Protein AF-A0A231R523-F1 (afdb_monomer_lite)

Foldseek 3Di:
DDDDPPPDDPDPDQDEEEAEPPDPPVCPVVVVVCVVNVHHYDYDYPDHDPCCVRPVPVVVVVVVVVVPDD

Sequence (70 aa):
MKVCDRGVFESDRVLYFLMGEHQMNLRGDLMRILDDGGFRYKIIPDAGHGINHERPGIINEEIVQFLLEE

Structure (mmCIF, N/CA/C/O backbone):
data_AF-A0A231R523-F1
#
_entry.id   AF-A0A231R523-F1
#
loop_
_atom_site.group_PDB
_atom_site.id
_atom_site.type_symbol
_atom_site.label_atom_id
_atom_site.label_alt_id
_atom_site.label_comp_id
_atom_site.label_asym_id
_atom_site.label_entity_id
_atom_site.label_seq_id
_atom_site.pdbx_PDB_ins_code
_atom_site.Cartn_x
_atom_site.Cartn_y
_atom_site.Cartn_z
_atom_site.occupancy
_atom_site.B_iso_or_equiv
_atom_site.auth_seq_id
_atom_site.auth_comp_id
_atom_site.auth_asym_id
_atom_site.auth_atom_id
_atom_site.pdbx_PDB_model_num
ATOM 1 N N . MET A 1 1 ? -4.242 -15.113 24.674 1.00 42.69 1 MET A N 1
ATOM 2 C CA . MET A 1 1 ? -3.635 -16.011 23.670 1.00 42.69 1 MET A CA 1
ATOM 3 C C . MET A 1 1 ? -4.562 -17.204 23.490 1.00 42.69 1 MET A C 1
ATOM 5 O O . MET A 1 1 ? -4.588 -18.067 24.358 1.00 42.69 1 MET A O 1
ATOM 9 N N . LYS A 1 2 ? -5.399 -17.198 22.446 1.00 35.97 2 LYS A N 1
ATOM 10 C CA . LYS A 1 2 ? -6.215 -18.358 22.065 1.00 35.97 2 LYS A CA 1
ATOM 11 C C . LYS A 1 2 ? -5.481 -19.084 20.942 1.00 35.97 2 LYS A C 1
ATOM 13 O O . LYS A 1 2 ? -5.135 -18.471 19.941 1.00 35.97 2 LYS A O 1
ATOM 18 N N . VAL A 1 3 ? -5.188 -20.359 21.159 1.00 39.91 3 VAL A N 1
ATOM 19 C CA . VAL A 1 3 ? -4.673 -21.264 20.130 1.00 39.91 3 VAL A CA 1
ATOM 20 C C . VAL A 1 3 ? -5.892 -21.850 19.423 1.00 39.91 3 VAL A C 1
ATOM 22 O O . VAL A 1 3 ? -6.809 -22.314 20.097 1.00 39.91 3 VAL A O 1
ATOM 25 N N . CYS A 1 4 ? -5.926 -21.782 18.094 1.00 44.59 4 CYS A N 1
ATOM 26 C CA . CYS A 1 4 ? -6.970 -22.381 17.268 1.00 44.59 4 CYS A CA 1
ATOM 27 C C . CYS A 1 4 ? -6.322 -23.485 16.417 1.00 44.59 4 CYS A C 1
ATOM 29 O O . CYS A 1 4 ? -5.272 -23.257 15.815 1.00 44.59 4 CYS A O 1
ATOM 31 N N . ASP A 1 5 ? -6.934 -24.672 16.372 1.00 50.47 5 ASP A N 1
ATOM 32 C CA . ASP A 1 5 ? -6.387 -25.944 15.850 1.00 50.47 5 ASP A CA 1
ATOM 33 C C . ASP A 1 5 ? -6.121 -25.990 14.326 1.00 50.47 5 ASP A C 1
ATOM 35 O O . ASP A 1 5 ? -6.005 -27.055 13.723 1.00 50.47 5 ASP A O 1
ATOM 39 N N . ARG A 1 6 ? -6.015 -24.833 13.667 1.00 50.62 6 ARG A N 1
ATOM 40 C CA . ARG A 1 6 ? -5.787 -24.699 12.224 1.00 50.62 6 ARG A CA 1
ATOM 41 C C . ARG A 1 6 ? -4.664 -23.722 11.888 1.00 50.62 6 ARG A C 1
ATOM 43 O O . ARG A 1 6 ? -4.822 -22.952 10.963 1.00 50.62 6 ARG A O 1
ATOM 50 N N . GLY A 1 7 ? -3.551 -23.704 12.621 1.00 43.81 7 GLY A N 1
ATOM 51 C CA . GLY A 1 7 ? -2.307 -23.031 12.189 1.00 43.81 7 GLY A CA 1
ATOM 52 C C . GLY A 1 7 ? -2.386 -21.531 11.841 1.00 43.81 7 GLY A C 1
ATOM 53 O O . GLY A 1 7 ? -1.395 -20.969 11.386 1.00 43.81 7 GLY A O 1
ATOM 54 N N . VAL A 1 8 ? -3.524 -20.874 12.059 1.00 51.94 8 VAL A N 1
ATOM 55 C CA . VAL A 1 8 ? -3.735 -19.448 11.833 1.00 51.94 8 VAL A CA 1
ATOM 56 C C . VAL A 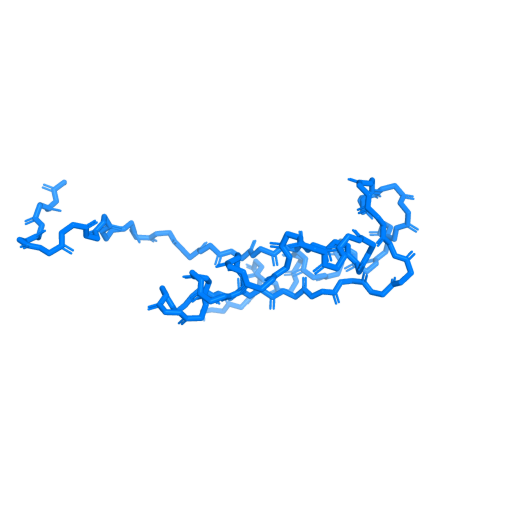1 8 ? -3.713 -18.786 13.199 1.00 51.94 8 VAL A C 1
ATOM 58 O O . VAL A 1 8 ? -4.555 -19.052 14.059 1.00 51.94 8 VAL A O 1
ATOM 61 N N . PHE A 1 9 ? -2.700 -17.952 13.412 1.00 49.56 9 PHE A N 1
ATOM 62 C CA . PHE A 1 9 ? -2.638 -17.062 14.559 1.00 49.56 9 PHE A CA 1
ATOM 63 C C . PHE A 1 9 ? -3.692 -15.976 14.360 1.00 49.56 9 PHE A C 1
ATOM 65 O O . PHE A 1 9 ? -3.511 -15.073 13.549 1.00 49.56 9 PHE A O 1
ATOM 72 N N . GLU A 1 10 ? -4.796 -16.070 15.092 1.00 51.25 10 GLU A N 1
ATOM 73 C CA . GLU A 1 10 ? -5.785 -14.999 15.156 1.00 51.25 10 GLU A CA 1
ATOM 74 C C . GLU A 1 10 ? -5.169 -13.854 15.973 1.00 51.25 10 GLU A C 1
ATOM 76 O O . GLU A 1 10 ? -5.106 -13.884 17.205 1.00 51.25 10 GLU A O 1
ATOM 81 N N . SER A 1 11 ? -4.566 -12.898 15.266 1.00 54.97 11 SER A N 1
ATOM 82 C CA . SER A 1 11 ? -4.147 -11.627 15.841 1.00 54.97 11 SER A CA 1
ATOM 83 C C . SE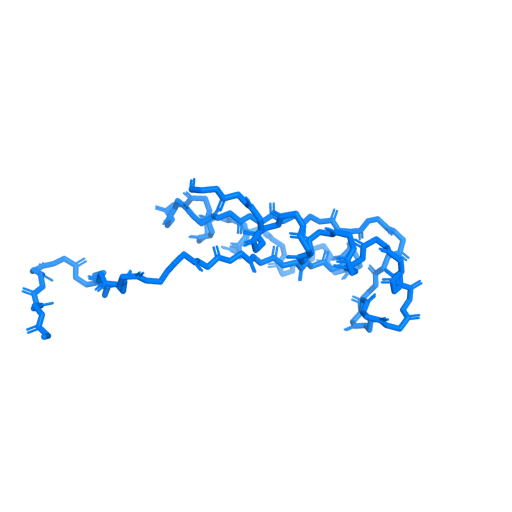R A 1 11 ? -5.343 -10.690 15.780 1.00 54.97 11 SER A C 1
ATOM 85 O O . SER A 1 11 ? -5.882 -10.483 14.700 1.00 54.97 11 SER A O 1
ATOM 87 N N . ASP A 1 12 ? -5.698 -10.047 16.893 1.00 59.12 12 ASP A N 1
ATOM 88 C CA . ASP A 1 12 ? -6.677 -8.944 16.925 1.00 59.12 12 ASP A CA 1
ATOM 89 C C . ASP A 1 12 ? -6.224 -7.709 16.095 1.00 59.12 12 ASP A C 1
ATOM 91 O O . ASP A 1 12 ? -6.762 -6.615 16.242 1.00 59.12 12 ASP A O 1
ATOM 95 N N . ARG A 1 13 ? -5.174 -7.834 15.271 1.00 67.06 13 ARG A N 1
ATOM 96 C CA . ARG A 1 13 ? -4.556 -6.758 14.497 1.00 67.06 13 ARG A CA 1
ATOM 97 C C . ARG A 1 13 ? -4.856 -6.948 13.020 1.00 67.06 13 ARG A C 1
ATOM 99 O O . ARG A 1 13 ? -4.440 -7.936 12.418 1.00 67.06 13 ARG A O 1
ATOM 106 N N . VAL A 1 14 ? -5.504 -5.949 12.433 1.00 82.38 14 VAL A N 1
ATOM 107 C CA . VAL A 1 14 ? -5.663 -5.846 10.983 1.00 82.38 14 VAL A CA 1
ATOM 108 C C . VAL A 1 14 ? -4.294 -5.533 10.372 1.00 82.38 14 VAL A C 1
ATOM 110 O O . VAL A 1 14 ? -3.618 -4.595 10.795 1.00 82.38 14 VAL A O 1
ATOM 113 N N . LEU A 1 15 ? -3.862 -6.340 9.402 1.00 89.31 15 LEU A N 1
ATOM 114 C CA . LEU A 1 15 ? -2.619 -6.129 8.658 1.00 89.31 15 LEU A CA 1
ATOM 115 C C . LEU A 1 15 ? -2.938 -5.639 7.244 1.00 89.31 15 LEU A C 1
ATOM 117 O O . LEU A 1 15 ? -3.788 -6.218 6.564 1.00 89.31 15 LEU A O 1
ATOM 121 N N . TYR A 1 16 ? -2.224 -4.601 6.805 1.00 92.50 16 TYR A N 1
ATOM 122 C CA . TYR A 1 16 ? -2.308 -4.048 5.456 1.00 92.50 16 TYR A CA 1
ATOM 123 C C . TYR A 1 16 ? -0.923 -4.016 4.805 1.00 92.50 16 TYR A C 1
ATOM 125 O O . TYR A 1 16 ? 0.012 -3.424 5.346 1.00 92.50 16 TYR A O 1
ATOM 133 N N . PHE A 1 17 ? -0.782 -4.676 3.654 1.00 92.88 17 PHE A N 1
ATOM 134 C CA . PHE A 1 17 ? 0.494 -4.818 2.950 1.00 92.88 17 PHE A CA 1
ATOM 135 C C . PHE A 1 17 ? 0.576 -3.882 1.736 1.00 92.88 17 PHE A C 1
ATOM 137 O O . PHE A 1 17 ? -0.206 -3.998 0.795 1.00 92.88 17 PHE A O 1
ATOM 144 N N . LEU A 1 18 ? 1.566 -2.990 1.715 1.00 93.12 18 LEU A N 1
ATOM 145 C CA . LEU A 1 18 ? 1.868 -2.125 0.570 1.00 93.12 18 LEU A CA 1
ATOM 146 C C . LEU A 1 18 ? 3.141 -2.612 -0.121 1.00 93.12 18 LEU A C 1
ATOM 148 O O . LEU A 1 18 ? 4.167 -2.802 0.532 1.00 93.12 18 LEU A O 1
ATOM 152 N N . MET A 1 19 ? 3.085 -2.824 -1.435 1.00 91.00 19 MET A N 1
ATOM 153 C CA . MET A 1 19 ? 4.203 -3.371 -2.215 1.00 91.00 19 MET A CA 1
ATOM 154 C C . MET A 1 19 ? 4.410 -2.584 -3.504 1.00 91.00 19 MET A C 1
ATOM 156 O O . MET A 1 19 ? 3.444 -2.144 -4.117 1.00 91.00 19 MET A O 1
ATOM 160 N N . GLY A 1 20 ? 5.659 -2.426 -3.940 1.00 89.94 20 GLY A N 1
ATOM 161 C CA . GLY A 1 20 ? 5.971 -1.836 -5.241 1.00 89.94 20 GLY A CA 1
ATOM 162 C C . GLY A 1 20 ? 5.636 -2.787 -6.390 1.00 89.94 20 GLY A C 1
ATOM 163 O O . GLY A 1 20 ? 5.690 -4.007 -6.243 1.00 89.94 20 GLY A O 1
ATOM 164 N N . GLU A 1 21 ? 5.287 -2.234 -7.546 1.00 86.75 21 GLU A N 1
ATOM 165 C CA . GLU A 1 21 ? 5.054 -2.988 -8.779 1.00 86.75 21 GLU A CA 1
ATOM 166 C C . GLU A 1 21 ? 6.310 -3.714 -9.296 1.00 86.75 21 GLU A C 1
ATOM 168 O O . GLU A 1 21 ? 6.207 -4.769 -9.928 1.00 86.75 21 GLU A O 1
ATOM 173 N N . HIS A 1 22 ? 7.506 -3.185 -9.024 1.00 77.62 22 HIS A N 1
ATOM 174 C CA . HIS A 1 22 ? 8.748 -3.794 -9.484 1.00 77.62 22 HIS A CA 1
ATOM 175 C C . HIS A 1 22 ? 9.062 -5.075 -8.687 1.00 77.62 22 HIS A C 1
ATOM 177 O O . HIS A 1 22 ? 9.197 -5.020 -7.470 1.00 77.62 22 HIS A O 1
ATOM 183 N N . GLN A 1 23 ? 9.241 -6.190 -9.416 1.00 60.88 23 GLN A N 1
ATOM 184 C CA . GLN A 1 23 ? 9.434 -7.600 -9.001 1.00 60.88 23 GLN A CA 1
ATOM 185 C C . GLN A 1 23 ? 8.230 -8.528 -9.279 1.00 60.88 23 GLN A C 1
ATOM 187 O O . GLN A 1 23 ? 7.528 -8.990 -8.385 1.00 60.88 23 GLN A O 1
ATOM 192 N N . MET A 1 24 ? 8.047 -8.889 -10.557 1.00 59.25 24 MET A N 1
ATOM 193 C CA . MET A 1 24 ? 6.993 -9.809 -11.025 1.00 59.25 24 MET A CA 1
ATOM 194 C C . MET A 1 24 ? 7.163 -11.270 -10.559 1.00 59.25 24 MET A C 1
ATOM 196 O O . MET A 1 24 ? 6.170 -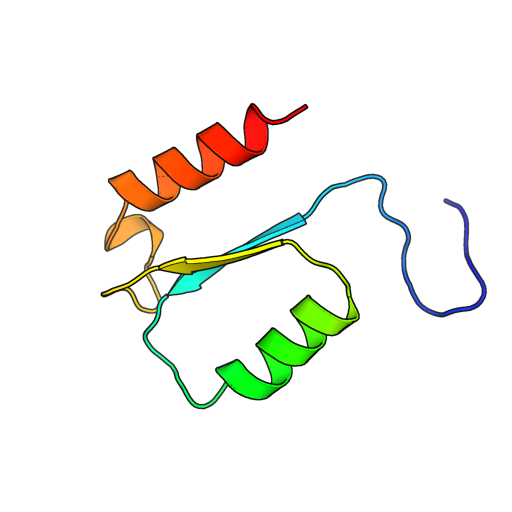11.975 -10.410 1.00 59.25 24 MET A O 1
ATOM 200 N N . ASN A 1 25 ? 8.392 -11.741 -10.308 1.00 59.78 25 ASN A N 1
ATOM 201 C CA . ASN A 1 25 ? 8.649 -13.176 -10.094 1.00 59.78 25 ASN A CA 1
ATOM 202 C C . ASN A 1 25 ? 8.325 -13.672 -8.672 1.00 59.78 25 ASN A C 1
ATOM 204 O O . ASN A 1 25 ? 7.973 -14.832 -8.507 1.00 59.78 25 ASN A O 1
ATOM 208 N N . LEU A 1 26 ? 8.397 -12.804 -7.657 1.00 62.91 26 LEU A N 1
ATOM 209 C CA . LEU A 1 26 ? 7.985 -13.108 -6.274 1.00 62.91 26 LEU A CA 1
ATOM 210 C C . LEU A 1 26 ? 6.484 -12.874 -6.036 1.00 62.91 26 LEU A C 1
ATOM 212 O O . LEU A 1 26 ? 5.953 -13.219 -4.983 1.00 62.91 26 LEU A O 1
ATOM 216 N N . ARG A 1 27 ? 5.794 -12.282 -7.017 1.00 70.56 27 ARG A N 1
ATOM 217 C CA . ARG A 1 27 ? 4.432 -11.774 -6.866 1.00 70.56 27 ARG A CA 1
ATOM 218 C C . ARG A 1 27 ? 3.403 -12.901 -6.771 1.00 70.56 27 ARG A C 1
ATOM 220 O O . ARG A 1 27 ? 2.522 -12.813 -5.934 1.00 70.56 27 ARG A O 1
ATOM 227 N N . GLY A 1 28 ? 3.525 -13.964 -7.568 1.00 80.75 28 GLY A N 1
ATOM 228 C CA . GLY A 1 28 ? 2.498 -15.015 -7.658 1.00 80.75 28 GLY A CA 1
ATOM 229 C C . GLY A 1 28 ? 2.215 -15.728 -6.332 1.00 80.75 28 GLY A C 1
ATOM 230 O O . GLY A 1 28 ? 1.083 -15.712 -5.852 1.00 80.75 28 GLY A O 1
ATOM 231 N N . ASP A 1 29 ? 3.248 -16.304 -5.716 1.00 86.62 29 ASP A N 1
ATOM 232 C CA . ASP A 1 29 ? 3.092 -17.043 -4.457 1.00 86.62 29 ASP A CA 1
ATOM 233 C C . ASP A 1 29 ? 2.724 -16.123 -3.289 1.00 86.62 29 ASP A C 1
ATOM 235 O O . ASP A 1 29 ? 1.888 -16.486 -2.462 1.00 86.62 29 ASP A O 1
ATOM 239 N N . LEU A 1 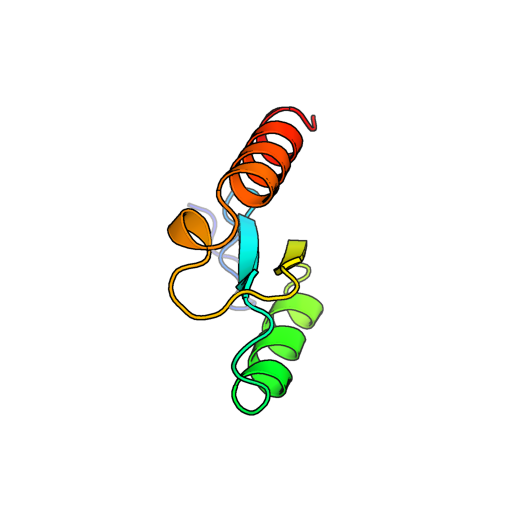30 ? 3.302 -14.918 -3.240 1.00 86.38 30 LEU A N 1
ATOM 240 C CA . LEU A 1 30 ? 2.987 -13.939 -2.205 1.00 86.38 30 LEU A CA 1
ATOM 241 C C . LEU A 1 30 ? 1.539 -13.449 -2.311 1.00 86.38 30 LEU A C 1
ATOM 243 O O . LEU A 1 30 ? 0.846 -13.450 -1.300 1.00 86.38 30 LEU A O 1
ATOM 247 N N . MET A 1 31 ? 1.065 -13.075 -3.509 1.00 87.50 31 MET A N 1
ATOM 248 C CA . MET A 1 31 ? -0.335 -12.670 -3.694 1.00 87.50 31 MET A CA 1
ATOM 249 C C . MET A 1 31 ? -1.268 -13.809 -3.292 1.00 87.50 31 MET A C 1
ATOM 251 O O . MET A 1 31 ? -2.201 -13.566 -2.544 1.00 87.50 31 MET A O 1
ATOM 255 N N . ARG A 1 32 ? -0.966 -15.057 -3.682 1.00 90.25 32 ARG A N 1
ATOM 256 C CA . ARG A 1 32 ? -1.787 -16.208 -3.286 1.00 90.25 32 ARG A CA 1
ATOM 257 C C . ARG A 1 32 ? -1.865 -16.368 -1.769 1.00 90.25 32 ARG A C 1
ATOM 259 O O . ARG A 1 32 ? -2.944 -16.596 -1.249 1.00 90.25 32 ARG A O 1
ATOM 266 N N . ILE A 1 33 ? -0.751 -16.222 -1.050 1.00 90.31 33 ILE A N 1
ATOM 267 C CA . ILE A 1 33 ? -0.749 -16.275 0.422 1.00 90.31 33 ILE A CA 1
ATOM 268 C C . ILE A 1 33 ? -1.590 -15.137 1.017 1.00 90.31 33 ILE A C 1
ATOM 270 O O . ILE A 1 33 ? -2.313 -15.355 1.989 1.00 90.31 33 ILE A O 1
ATOM 274 N N . LEU A 1 34 ? -1.489 -13.929 0.457 1.00 89.88 34 LEU A N 1
ATOM 275 C CA . LEU A 1 34 ? -2.259 -12.776 0.921 1.00 89.88 34 LEU A CA 1
ATOM 276 C C . LEU A 1 34 ? -3.760 -12.958 0.657 1.00 89.88 34 LEU A C 1
ATOM 278 O O . LEU A 1 34 ? -4.558 -12.713 1.559 1.00 89.88 34 LEU A O 1
ATOM 282 N N . ASP A 1 35 ? -4.121 -13.450 -0.527 1.00 89.75 35 ASP A N 1
ATOM 283 C CA . ASP A 1 35 ? -5.494 -13.757 -0.928 1.00 89.75 35 ASP A CA 1
ATOM 284 C C . ASP A 1 35 ? -6.083 -14.891 -0.065 1.00 89.75 35 ASP A C 1
ATOM 286 O O . ASP A 1 35 ? -7.137 -14.715 0.546 1.00 89.75 35 ASP A O 1
ATOM 290 N N . ASP A 1 36 ? -5.384 -16.028 0.056 1.00 91.25 36 ASP A N 1
ATOM 291 C CA . ASP A 1 36 ? -5.810 -17.192 0.854 1.00 91.25 36 ASP A CA 1
ATOM 292 C C . ASP A 1 36 ? -5.933 -16.846 2.349 1.00 91.25 36 ASP A C 1
ATOM 294 O O . ASP A 1 36 ? -6.780 -17.392 3.059 1.00 91.25 36 ASP A O 1
ATOM 298 N N . GLY A 1 37 ? -5.087 -15.932 2.836 1.00 87.44 37 GLY A N 1
ATOM 299 C CA . GLY A 1 37 ? -5.119 -15.417 4.203 1.00 87.44 37 GLY A CA 1
ATOM 300 C C . GLY A 1 37 ? -6.151 -14.312 4.444 1.00 87.44 37 GLY A C 1
ATOM 301 O O . GLY A 1 37 ? -6.307 -13.887 5.588 1.00 87.44 37 GLY A O 1
ATOM 302 N N . GLY A 1 38 ? -6.845 -13.833 3.405 1.00 88.06 38 GLY A N 1
ATOM 303 C CA . GLY A 1 38 ? -7.805 -12.730 3.508 1.00 88.06 38 GLY A CA 1
ATOM 304 C C . GLY A 1 38 ? -7.168 -11.394 3.905 1.00 88.06 38 GLY A C 1
ATOM 305 O O . GLY A 1 38 ? -7.829 -10.542 4.501 1.00 88.06 38 GLY A O 1
ATOM 306 N N . PHE A 1 39 ? -5.878 -11.210 3.621 1.00 89.38 39 PHE A N 1
ATOM 307 C CA . PHE A 1 39 ? -5.154 -9.993 3.960 1.00 89.38 39 PHE A CA 1
ATOM 308 C C . PHE A 1 39 ? -5.476 -8.867 2.983 1.00 89.38 39 PHE A C 1
ATOM 310 O O . PHE A 1 39 ? -5.599 -9.066 1.775 1.00 89.38 39 PHE A O 1
ATOM 317 N N . ARG A 1 40 ? -5.527 -7.638 3.497 1.00 90.75 40 ARG A N 1
ATOM 318 C CA . ARG A 1 40 ? -5.602 -6.446 2.653 1.00 90.75 40 ARG A CA 1
ATOM 319 C C . ARG A 1 40 ? -4.220 -6.142 2.096 1.00 90.75 40 ARG A C 1
ATOM 321 O O . ARG A 1 40 ? -3.235 -6.141 2.837 1.00 90.75 40 ARG A O 1
ATOM 328 N N . TYR A 1 41 ? -4.145 -5.810 0.815 1.00 92.62 41 TYR A N 1
ATOM 329 C CA . TYR A 1 41 ? -2.906 -5.342 0.211 1.00 92.62 41 TYR A CA 1
ATOM 330 C C . TYR A 1 41 ? -3.151 -4.438 -0.991 1.00 92.62 41 TYR A C 1
ATOM 332 O O . TYR A 1 41 ? -4.228 -4.446 -1.586 1.00 92.62 41 TYR A O 1
ATOM 340 N N . LYS A 1 42 ? -2.127 -3.665 -1.357 1.00 92.62 42 LYS A N 1
ATOM 341 C CA . LYS A 1 42 ? -2.125 -2.844 -2.566 1.00 92.62 42 LYS A CA 1
ATOM 342 C C . LYS A 1 42 ? -0.756 -2.836 -3.227 1.00 92.62 42 LYS A C 1
ATOM 344 O O . LYS A 1 42 ? 0.282 -2.783 -2.566 1.00 92.62 42 LYS A O 1
ATOM 349 N N . ILE A 1 43 ? -0.783 -2.873 -4.555 1.00 91.88 43 ILE A N 1
ATOM 350 C CA . ILE A 1 43 ? 0.399 -2.713 -5.396 1.00 91.88 43 ILE A CA 1
ATOM 351 C C . ILE A 1 43 ? 0.494 -1.250 -5.816 1.00 91.88 43 ILE A C 1
ATOM 353 O O . ILE A 1 43 ? -0.459 -0.686 -6.354 1.00 91.88 43 ILE A O 1
ATOM 357 N N . ILE A 1 44 ? 1.641 -0.642 -5.548 1.00 92.88 44 ILE A N 1
ATOM 358 C CA . ILE A 1 44 ? 1.928 0.763 -5.796 1.00 92.88 44 ILE A CA 1
ATOM 359 C C . ILE A 1 44 ? 2.635 0.875 -7.151 1.00 92.88 44 ILE A C 1
ATOM 361 O O . ILE A 1 44 ? 3.733 0.327 -7.301 1.00 92.88 44 ILE A O 1
ATOM 365 N N . PRO A 1 45 ? 2.013 1.546 -8.140 1.00 90.06 45 PRO A N 1
ATOM 366 C CA . PRO A 1 45 ? 2.573 1.665 -9.481 1.00 90.06 45 PRO A CA 1
ATOM 367 C C . PRO A 1 45 ? 3.827 2.541 -9.489 1.00 90.06 45 PRO A C 1
ATOM 369 O O . PRO A 1 45 ? 3.983 3.439 -8.654 1.00 90.06 45 PRO A O 1
ATOM 372 N N . ASP A 1 46 ? 4.707 2.275 -10.454 1.00 90.12 46 ASP A N 1
ATOM 373 C CA . ASP A 1 46 ? 6.001 2.953 -10.631 1.00 90.12 46 ASP A CA 1
ATOM 374 C C . ASP A 1 46 ? 6.839 3.017 -9.336 1.00 90.12 46 ASP A C 1
ATOM 376 O O . ASP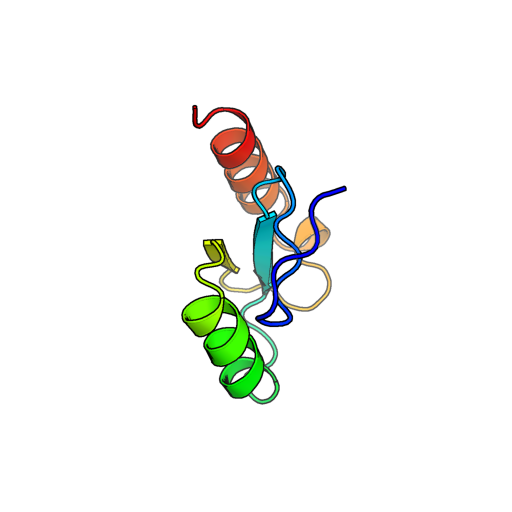 A 1 46 ? 7.467 4.034 -9.032 1.00 90.12 46 ASP A O 1
ATOM 380 N N . ALA A 1 47 ? 6.808 1.942 -8.543 1.00 90.31 47 ALA A N 1
ATOM 381 C CA . ALA A 1 47 ? 7.590 1.806 -7.321 1.00 90.31 47 ALA A CA 1
ATOM 382 C C . ALA A 1 47 ? 8.249 0.421 -7.225 1.00 90.31 47 ALA A C 1
ATOM 384 O O . ALA A 1 47 ? 7.692 -0.579 -7.681 1.00 90.31 47 ALA A O 1
ATOM 385 N N . GLY A 1 48 ? 9.429 0.352 -6.615 1.00 86.19 48 GLY A N 1
ATOM 386 C CA . GLY A 1 48 ? 10.198 -0.862 -6.369 1.00 86.19 48 GLY A CA 1
ATOM 387 C C . GLY A 1 48 ? 10.443 -1.109 -4.887 1.00 86.19 48 GLY A C 1
ATOM 388 O O . GLY A 1 48 ? 9.508 -1.192 -4.095 1.00 86.19 48 GLY A O 1
ATOM 389 N N . HIS A 1 49 ? 11.705 -1.293 -4.499 1.00 83.06 49 HIS A N 1
ATOM 390 C CA . HIS A 1 49 ? 12.055 -1.669 -3.127 1.00 83.06 49 HIS A CA 1
ATOM 391 C C . HIS A 1 49 ? 11.869 -0.534 -2.118 1.00 83.06 49 HIS A C 1
ATOM 393 O O . HIS A 1 49 ? 11.592 -0.790 -0.947 1.00 83.06 49 HIS A O 1
ATOM 399 N N . GLY A 1 50 ? 12.029 0.714 -2.553 1.00 90.81 50 GLY A N 1
ATOM 400 C CA . GLY A 1 50 ? 12.000 1.891 -1.701 1.00 90.81 50 GLY A CA 1
ATOM 401 C C . GLY A 1 50 ? 10.672 2.628 -1.772 1.00 90.81 50 GLY A C 1
ATOM 402 O O . GLY A 1 50 ? 10.691 3.848 -1.897 1.00 90.81 50 GLY A O 1
ATOM 403 N N . ILE A 1 51 ? 9.526 1.938 -1.683 1.00 93.44 51 ILE A N 1
ATOM 404 C CA . ILE A 1 51 ? 8.196 2.542 -1.918 1.00 93.44 51 ILE A CA 1
ATOM 405 C C . ILE A 1 51 ? 7.952 3.844 -1.133 1.00 93.44 51 ILE A C 1
ATOM 407 O O . ILE A 1 51 ? 7.376 4.788 -1.670 1.00 93.44 51 ILE A O 1
ATOM 411 N N . ASN A 1 52 ? 8.462 3.937 0.100 1.00 94.12 52 ASN A N 1
ATOM 412 C CA . ASN A 1 52 ? 8.345 5.127 0.950 1.00 94.12 52 ASN A CA 1
ATOM 413 C C . ASN A 1 52 ? 9.116 6.336 0.400 1.00 94.12 52 ASN A C 1
ATOM 415 O O . ASN A 1 52 ? 8.718 7.473 0.627 1.00 94.12 52 ASN A O 1
ATOM 419 N N . HIS A 1 53 ? 10.226 6.101 -0.299 1.00 94.38 53 HIS A N 1
ATOM 420 C CA . HIS A 1 53 ? 11.042 7.143 -0.924 1.00 94.38 53 HIS A CA 1
ATOM 421 C C . HIS A 1 53 ? 10.581 7.460 -2.347 1.00 94.38 53 HIS A C 1
ATOM 423 O O . HIS A 1 53 ? 10.661 8.607 -2.775 1.00 94.38 53 HIS A O 1
ATOM 429 N N . GLU A 1 54 ? 10.098 6.454 -3.070 1.00 94.81 54 GLU A N 1
ATOM 430 C CA . GLU A 1 54 ? 9.719 6.568 -4.477 1.00 94.81 54 GLU A CA 1
ATOM 431 C C . GLU A 1 54 ? 8.326 7.190 -4.646 1.00 94.81 54 GLU A C 1
ATOM 433 O O . GLU A 1 54 ? 8.123 8.037 -5.515 1.00 94.81 54 GLU A O 1
ATOM 438 N N . ARG A 1 55 ? 7.364 6.819 -3.788 1.00 95.75 55 ARG A N 1
ATOM 439 C CA . ARG A 1 55 ? 5.977 7.318 -3.825 1.00 95.75 55 ARG A CA 1
ATOM 440 C C . ARG A 1 55 ? 5.484 7.786 -2.444 1.00 95.75 55 ARG A C 1
ATOM 442 O O . ARG A 1 55 ? 4.400 7.382 -2.025 1.00 95.75 55 ARG A O 1
ATOM 449 N N . PRO A 1 56 ? 6.208 8.684 -1.742 1.00 96.25 56 PRO A N 1
ATOM 450 C CA . PRO A 1 56 ? 5.901 9.077 -0.361 1.00 96.25 56 PRO A CA 1
ATOM 451 C C . PRO A 1 56 ? 4.470 9.592 -0.172 1.00 96.25 56 PRO A C 1
ATOM 453 O O . PRO A 1 56 ? 3.839 9.286 0.832 1.00 96.25 56 PRO A O 1
ATOM 456 N N . GLY A 1 57 ? 3.942 10.360 -1.133 1.00 97.12 57 GLY A N 1
ATOM 457 C CA . GLY A 1 57 ? 2.579 10.89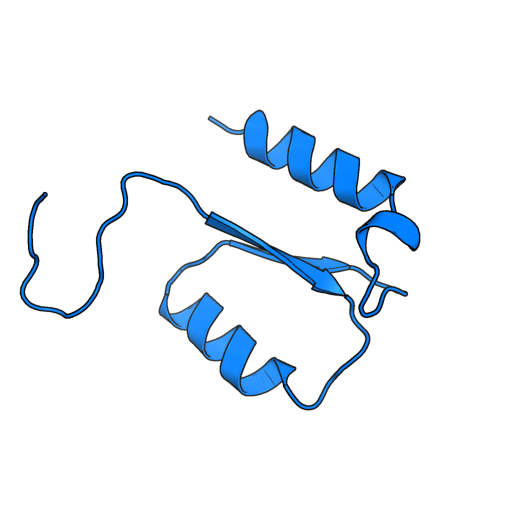6 -1.057 1.00 97.12 57 GLY A CA 1
ATOM 458 C C . GLY A 1 57 ? 1.516 9.798 -1.040 1.00 97.12 57 GLY A C 1
ATOM 459 O O . GLY A 1 57 ? 0.695 9.766 -0.131 1.00 97.12 57 GLY A O 1
ATOM 460 N N . ILE A 1 58 ? 1.595 8.864 -1.994 1.00 95.94 58 ILE A N 1
ATOM 461 C CA . ILE A 1 58 ? 0.649 7.743 -2.099 1.00 95.94 58 ILE A CA 1
ATOM 462 C C . ILE A 1 58 ? 0.759 6.848 -0.870 1.00 95.94 58 ILE A C 1
ATOM 464 O O . ILE A 1 58 ? -0.257 6.496 -0.288 1.00 95.94 58 ILE A O 1
ATOM 468 N N . ILE A 1 59 ? 1.976 6.507 -0.435 1.00 96.44 59 ILE A N 1
ATOM 469 C CA . ILE A 1 59 ? 2.139 5.644 0.739 1.00 96.44 59 ILE A CA 1
ATOM 470 C C . ILE A 1 59 ? 1.551 6.286 1.996 1.00 96.44 59 ILE A C 1
ATOM 472 O O . ILE A 1 59 ? 0.838 5.620 2.743 1.00 96.44 59 ILE A O 1
ATOM 476 N N . ASN A 1 60 ? 1.818 7.573 2.225 1.00 97.44 60 ASN A N 1
ATOM 477 C CA . ASN A 1 60 ? 1.256 8.276 3.374 1.00 97.44 60 ASN A CA 1
ATOM 478 C C . ASN A 1 60 ? -0.274 8.309 3.324 1.00 97.44 60 ASN A C 1
ATOM 480 O O . ASN A 1 60 ? -0.910 8.078 4.347 1.00 97.44 60 ASN A O 1
ATOM 484 N N . GLU A 1 61 ? -0.860 8.564 2.154 1.00 97.19 61 GLU A N 1
ATOM 485 C CA . GLU A 1 61 ? -2.313 8.545 1.976 1.00 97.19 61 GLU A CA 1
ATOM 486 C C . GLU A 1 61 ? -2.904 7.165 2.292 1.00 97.19 61 GLU A C 1
ATOM 488 O O . GLU A 1 61 ? -3.828 7.078 3.095 1.00 97.19 61 GLU A O 1
ATOM 493 N N . GLU A 1 62 ? -2.328 6.086 1.756 1.00 96.31 62 GLU A N 1
ATOM 494 C CA . GLU A 1 62 ? -2.771 4.711 2.028 1.00 96.31 62 GLU A CA 1
ATOM 495 C C . GLU A 1 62 ? -2.702 4.350 3.518 1.00 96.31 62 GLU A C 1
ATOM 497 O O . GLU A 1 62 ? -3.626 3.737 4.051 1.00 96.31 62 GLU A O 1
ATOM 502 N N . ILE A 1 63 ? -1.624 4.742 4.206 1.00 95.31 63 ILE A N 1
ATOM 503 C CA . ILE A 1 63 ? -1.467 4.500 5.646 1.00 95.31 63 ILE A CA 1
ATOM 504 C C . ILE A 1 63 ? -2.512 5.288 6.437 1.00 95.31 63 ILE A C 1
ATOM 506 O O . ILE A 1 63 ? -3.135 4.736 7.340 1.00 95.31 63 ILE A O 1
ATOM 510 N N . VAL A 1 64 ? -2.710 6.570 6.117 1.00 96.50 64 VAL A N 1
ATOM 511 C CA . VAL A 1 64 ? -3.690 7.413 6.812 1.00 96.50 64 VAL A CA 1
ATOM 512 C C . VAL A 1 64 ? -5.102 6.875 6.613 1.00 96.50 64 VAL A C 1
ATOM 514 O O . VAL A 1 64 ? -5.823 6.752 7.596 1.00 96.50 64 VAL A O 1
ATOM 517 N N . GLN A 1 65 ? -5.483 6.510 5.386 1.00 95.19 65 GLN A N 1
ATOM 518 C CA . GLN A 1 65 ? -6.796 5.918 5.119 1.00 95.19 65 GLN A CA 1
ATOM 519 C C . GLN A 1 65 ? -6.982 4.623 5.909 1.00 95.19 65 GLN A C 1
ATOM 521 O O . GLN A 1 65 ? -7.954 4.498 6.641 1.00 95.19 65 GLN A O 1
ATOM 526 N N . PHE A 1 66 ? -6.001 3.718 5.875 1.00 93.25 66 PHE A N 1
ATOM 527 C CA . PHE A 1 66 ? -6.063 2.471 6.636 1.00 93.25 66 PHE A CA 1
ATOM 528 C C . PHE A 1 66 ? -6.243 2.683 8.147 1.00 93.25 66 PHE A C 1
ATOM 530 O O . PHE A 1 66 ? -6.971 1.933 8.786 1.00 93.25 66 PHE A O 1
ATOM 537 N N . LEU A 1 67 ? -5.587 3.694 8.723 1.00 91.56 67 LEU A N 1
ATOM 538 C CA . LEU A 1 67 ? -5.698 4.011 10.150 1.00 91.56 67 LEU A CA 1
ATOM 539 C C . LEU A 1 67 ? -7.011 4.714 10.527 1.00 91.56 67 LEU A C 1
ATOM 541 O O . LEU A 1 67 ? -7.347 4.749 11.709 1.00 91.56 67 LEU A O 1
ATOM 545 N N . LEU A 1 68 ? -7.701 5.321 9.559 1.00 93.31 68 LEU A N 1
ATOM 546 C CA . LEU A 1 68 ? -8.968 6.029 9.763 1.00 93.31 68 LEU A CA 1
ATOM 547 C C . LEU A 1 68 ? -10.199 5.172 9.452 1.00 93.31 68 LEU A C 1
ATOM 549 O O . LEU A 1 68 ? -11.305 5.564 9.819 1.00 93.31 68 LEU A O 1
ATOM 553 N N . GLU A 1 69 ? -10.031 4.045 8.768 1.00 83.81 69 GLU A N 1
ATOM 554 C CA . GLU A 1 69 ? -11.102 3.076 8.564 1.00 83.81 69 GLU A CA 1
ATOM 555 C C . GLU A 1 69 ? -11.473 2.406 9.903 1.00 83.81 69 GLU A C 1
ATOM 557 O O . GLU A 1 69 ? -10.600 1.886 10.599 1.00 83.81 69 GLU A O 1
ATOM 562 N N . GLU A 1 70 ? -12.762 2.464 10.268 1.00 58.56 70 GLU A N 1
ATOM 563 C CA . GLU A 1 70 ? -13.332 1.844 11.482 1.00 58.56 70 GLU A CA 1
ATOM 564 C C . GLU A 1 70 ? -13.422 0.313 11.392 1.00 58.56 70 GLU A C 1
ATOM 566 O O . GLU A 1 70 ? -13.936 -0.202 10.369 1.00 58.56 70 GLU A O 1
#

pLDDT: mean 80.81, std 17.81, range [35.97, 97.44]

Radius of gyration: 14.34 Å; chains: 1; bounding box: 25×37×35 Å

Secondary structure (DSSP, 8-state):
----SSS----SS--EEEEES--STTHHHHHHHHHHTT-EEEEETT--TTHHHHSHHHHHHHHHHHHH--